Protein AF-A0A7S2RDS3-F1 (afdb_monomer)

Nearest PDB structures (foldseek):
  8ryi-assembly1_F  TM=5.143E-01  e=1.320E+00  Aminobacter niigataensis
  8sp2-assembly3_K  TM=5.193E-01  e=1.627E+00  Ectopseudomonas mendocina
  8ryi-assembly1_D  TM=5.141E-01  e=1.627E+00  Aminobacter niigataensis

Solvent-accessible surface area (backbone atoms only — not comparable to full-atom values): 10168 Å² total; per-residue (Å²): 121,64,68,68,52,53,52,54,52,50,46,51,51,52,56,58,52,51,77,73,54,49,71,69,57,51,52,50,49,48,54,33,78,86,25,49,60,42,53,48,36,32,71,77,60,72,39,58,64,65,56,44,49,76,68,68,60,37,80,86,41,72,32,63,40,48,34,67,41,58,69,72,42,57,73,85,78,78,74,70,74,88,85,89,85,85,78,89,68,80,90,60,94,55,53,41,56,52,33,36,78,64,24,77,39,73,42,52,47,71,40,58,56,66,78,52,91,49,72,65,57,55,54,47,55,54,48,53,46,70,74,68,60,54,87,54,50,44,78,45,78,41,76,52,76,89,74,31,56,68,72,56,54,55,49,48,53,52,49,52,52,55,52,50,62,58,73,74,102

Radius of gyration: 19.02 Å; Cα contacts (8 Å, |Δi|>4): 145; chains: 1; bounding box: 49×33×52 Å

pLDDT: mean 88.48, std 8.24, range [54.41, 96.38]

Secondary structure (DSSP, 8-state):
-HHHHHHHHHHHHHHHHHTT--HHHHHHHHTGGGGHHHHHHHHHH---HHHIIIIIS-TT-HHHHHHHHHHHTSSSSSS---------SPP-TTHHHHHHHHS--SEEEEEEGGG---HHHHHHHHHHHHHH--TTEEEEEE--TTTS-HHHHHHHHHHHHHHHHHHT-

Sequenc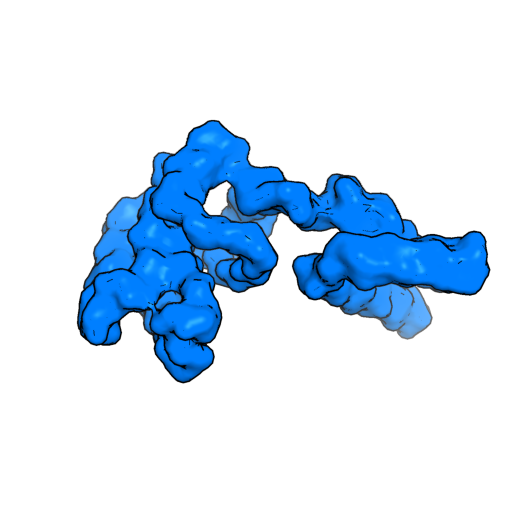e (169 aa):
DGESRDEELFRRCVDQLLWVATPEATCRFLAAEDGAFAEDMAREYSVDLANVFFKHQHHSSLPAFAAPMLDAWSDFDGSGSGVVVMTYSPFSSDAAQVLQEESGWASVTPIVLHELDQERDLRNKVSDFFKTAADGSVLLVQCDPLATSVRRIEHAKFICENVRARHLR

Structure (mmCIF, N/CA/C/O backbone):
data_AF-A0A7S2RDS3-F1
#
_entry.id   AF-A0A7S2RDS3-F1
#
loop_
_atom_site.group_PDB
_atom_site.id
_atom_site.type_symbol
_atom_site.label_atom_id
_atom_site.label_alt_id
_atom_site.label_comp_id
_atom_site.label_asym_id
_atom_site.label_entity_id
_atom_site.label_seq_id
_atom_site.pdbx_PDB_ins_code
_atom_site.Cartn_x
_atom_site.Cartn_y
_atom_site.Cartn_z
_atom_site.occupancy
_atom_site.B_iso_or_equiv
_atom_site.auth_seq_id
_atom_site.auth_comp_id
_atom_site.auth_asym_id
_atom_site.auth_atom_id
_atom_site.pdbx_PDB_model_num
ATOM 1 N N . ASP A 1 1 ? 32.666 -12.258 -6.623 1.00 60.03 1 ASP A N 1
ATOM 2 C CA . ASP A 1 1 ? 31.695 -12.237 -5.506 1.00 60.03 1 ASP A CA 1
ATOM 3 C C . ASP A 1 1 ? 31.166 -10.852 -5.123 1.00 60.03 1 ASP A C 1
ATOM 5 O O . ASP A 1 1 ? 30.026 -10.792 -4.691 1.00 60.03 1 ASP A O 1
ATOM 9 N N . GLY A 1 2 ? 31.911 -9.746 -5.291 1.00 63.00 2 GLY A N 1
ATOM 10 C CA . GLY A 1 2 ? 31.404 -8.385 -5.005 1.00 63.00 2 GLY A CA 1
ATOM 11 C C . GLY A 1 2 ? 30.396 -7.843 -6.032 1.00 63.00 2 GLY A C 1
ATOM 12 O O . GLY A 1 2 ? 29.297 -7.461 -5.650 1.00 63.00 2 GLY A O 1
ATOM 13 N N . GLU A 1 3 ? 30.720 -7.901 -7.330 1.00 63.69 3 GLU A N 1
ATOM 14 C CA . GLU A 1 3 ? 29.869 -7.352 -8.411 1.00 63.69 3 GLU A CA 1
ATOM 15 C C . GLU A 1 3 ? 28.460 -7.967 -8.458 1.00 63.69 3 GLU A C 1
ATOM 17 O O . GLU A 1 3 ? 27.475 -7.249 -8.587 1.00 63.69 3 GLU A O 1
ATOM 22 N N . SER A 1 4 ? 28.338 -9.284 -8.258 1.00 77.69 4 SER A N 1
ATOM 23 C CA . SER A 1 4 ? 27.034 -9.970 -8.253 1.00 77.69 4 SER A CA 1
ATOM 24 C C . SER A 1 4 ? 26.123 -9.526 -7.104 1.00 77.69 4 SER A C 1
ATOM 26 O O . SER A 1 4 ? 24.903 -9.586 -7.239 1.00 77.69 4 SER A O 1
ATOM 28 N N . ARG A 1 5 ? 26.695 -9.110 -5.969 1.00 84.38 5 ARG A N 1
ATOM 29 C CA . ARG A 1 5 ? 25.925 -8.649 -4.809 1.00 84.38 5 ARG A CA 1
ATOM 30 C C . ARG A 1 5 ? 25.457 -7.209 -4.992 1.00 84.38 5 ARG A C 1
ATOM 32 O O . ARG A 1 5 ? 24.353 -6.873 -4.567 1.00 84.38 5 ARG A O 1
ATOM 39 N N . ASP A 1 6 ? 26.282 -6.380 -5.622 1.00 86.12 6 ASP A N 1
ATOM 40 C CA . ASP A 1 6 ? 25.939 -4.991 -5.918 1.00 86.12 6 ASP A CA 1
ATOM 41 C C . ASP A 1 6 ? 24.822 -4.915 -6.969 1.00 86.12 6 ASP A C 1
ATOM 43 O O . ASP A 1 6 ? 23.881 -4.139 -6.807 1.00 86.12 6 ASP A O 1
ATOM 47 N N . GLU A 1 7 ? 24.854 -5.787 -7.981 1.00 85.62 7 GLU A N 1
ATOM 48 C CA . GLU A 1 7 ? 23.785 -5.900 -8.979 1.00 85.62 7 GLU A CA 1
ATOM 49 C C . GLU A 1 7 ? 22.455 -6.365 -8.356 1.00 85.62 7 GLU A C 1
ATOM 51 O O . GLU A 1 7 ? 21.393 -5.800 -8.632 1.00 85.62 7 GLU A O 1
ATOM 56 N N . GLU A 1 8 ? 22.495 -7.361 -7.464 1.00 88.12 8 GLU A N 1
ATOM 57 C CA . GLU A 1 8 ? 21.308 -7.815 -6.733 1.00 88.12 8 GLU A CA 1
ATOM 58 C C . GLU A 1 8 ? 20.727 -6.697 -5.856 1.00 88.12 8 GLU A C 1
ATOM 60 O O . GLU A 1 8 ? 19.513 -6.468 -5.847 1.00 88.12 8 GLU A O 1
ATOM 65 N N . LEU A 1 9 ? 21.587 -5.972 -5.133 1.00 90.38 9 LEU A N 1
ATOM 66 C CA . LEU A 1 9 ? 21.169 -4.856 -4.293 1.00 90.38 9 LEU A CA 1
ATOM 67 C C . LEU A 1 9 ? 20.533 -3.744 -5.131 1.00 90.38 9 LEU A C 1
ATOM 69 O O . LEU A 1 9 ? 19.464 -3.250 -4.773 1.00 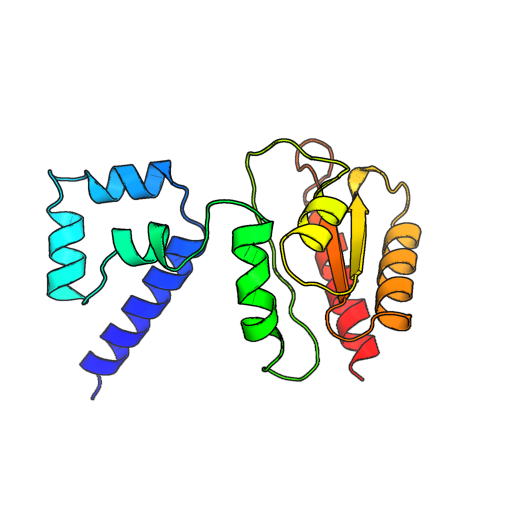90.38 9 LEU A O 1
ATOM 73 N N . PHE A 1 10 ? 21.153 -3.384 -6.254 1.00 90.38 10 PHE A N 1
ATOM 74 C CA . PHE A 1 10 ? 20.616 -2.388 -7.174 1.00 90.38 10 PHE A CA 1
ATOM 75 C C . PHE A 1 10 ? 19.226 -2.787 -7.675 1.00 90.38 10 PHE A C 1
ATOM 77 O O . PHE A 1 10 ? 18.286 -1.999 -7.568 1.00 90.38 10 PHE A O 1
ATOM 84 N N . ARG A 1 11 ? 19.057 -4.035 -8.128 1.00 89.25 11 ARG A N 1
ATOM 85 C CA . ARG A 1 11 ? 17.765 -4.560 -8.587 1.00 89.25 11 ARG A CA 1
ATOM 86 C C . ARG A 1 11 ? 16.687 -4.464 -7.512 1.00 89.25 11 ARG A C 1
ATOM 88 O O . ARG A 1 11 ? 15.574 -4.033 -7.802 1.00 89.25 11 ARG A O 1
ATOM 95 N N . ARG A 1 12 ? 17.019 -4.813 -6.266 1.00 90.44 12 ARG A N 1
ATOM 96 C CA . ARG A 1 12 ? 16.097 -4.689 -5.126 1.00 90.44 12 ARG A CA 1
ATOM 97 C C . ARG A 1 12 ? 15.727 -3.237 -4.837 1.00 90.44 12 ARG A C 1
ATOM 99 O O . ARG A 1 12 ? 14.568 -2.961 -4.546 1.00 90.44 12 ARG A O 1
ATOM 106 N N . CYS A 1 13 ? 16.679 -2.312 -4.931 1.00 92.94 13 CYS A N 1
ATOM 107 C CA . CYS A 1 13 ? 16.402 -0.887 -4.772 1.00 92.94 13 CYS A CA 1
ATOM 108 C C . CYS A 1 13 ? 15.466 -0.370 -5.872 1.00 92.94 13 CYS A C 1
ATOM 110 O O . CYS A 1 13 ? 14.532 0.368 -5.572 1.00 92.94 13 CYS A O 1
ATOM 112 N N . VAL A 1 14 ? 15.680 -0.770 -7.130 1.00 91.69 14 VAL A N 1
ATOM 113 C CA . VAL A 1 14 ? 14.800 -0.384 -8.245 1.00 91.69 14 VAL A CA 1
ATOM 114 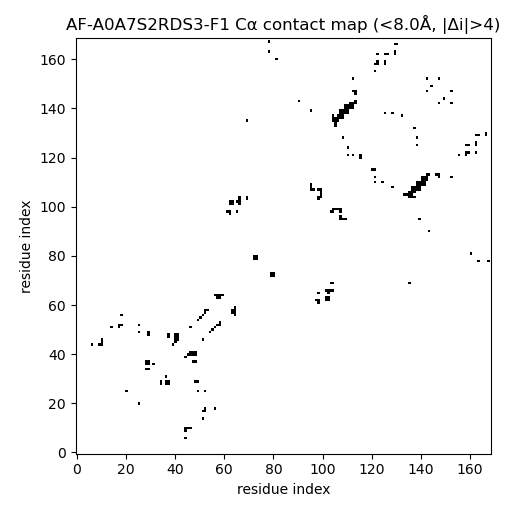C C . VAL A 1 14 ? 13.392 -0.941 -8.045 1.00 91.69 14 VAL A C 1
ATOM 116 O O . VAL A 1 14 ? 12.428 -0.189 -8.155 1.00 91.69 14 VAL A O 1
ATOM 119 N N . ASP A 1 15 ? 13.268 -2.217 -7.678 1.00 90.94 15 ASP A N 1
ATOM 120 C CA . ASP A 1 15 ? 11.978 -2.834 -7.357 1.00 90.94 15 ASP A CA 1
ATOM 121 C C . ASP A 1 15 ? 11.245 -2.064 -6.240 1.00 90.94 15 ASP A C 1
ATOM 123 O O . ASP A 1 15 ? 10.087 -1.679 -6.399 1.00 90.94 15 ASP A O 1
ATOM 127 N N . GLN A 1 16 ? 11.939 -1.711 -5.153 1.00 91.75 16 GLN A N 1
ATOM 128 C CA . GLN A 1 16 ? 11.367 -0.904 -4.068 1.00 91.75 16 GLN A CA 1
ATOM 129 C C . GLN A 1 16 ? 10.950 0.506 -4.499 1.00 91.75 16 GLN A C 1
ATOM 131 O O . GLN A 1 16 ? 9.936 1.016 -4.026 1.00 91.75 16 GLN A O 1
ATOM 136 N N . LEU A 1 17 ? 11.707 1.154 -5.384 1.00 93.56 17 LEU A N 1
ATOM 137 C CA . LEU A 1 17 ? 11.357 2.482 -5.887 1.00 93.56 17 LEU A CA 1
ATOM 138 C C . LEU A 1 17 ? 10.134 2.443 -6.810 1.00 93.56 17 LEU A C 1
ATOM 140 O O . LEU A 1 17 ? 9.328 3.373 -6.791 1.00 93.56 17 LEU A O 1
ATOM 144 N N . LEU A 1 18 ? 9.960 1.367 -7.580 1.00 93.88 18 LEU A N 1
ATOM 145 C CA . LEU A 1 18 ? 8.791 1.197 -8.443 1.00 93.88 18 LEU A CA 1
ATOM 146 C C . LEU A 1 18 ? 7.484 1.069 -7.646 1.00 93.88 18 LEU A C 1
ATOM 148 O O . LEU A 1 18 ? 6.456 1.546 -8.123 1.00 93.88 18 LEU A O 1
ATOM 152 N N . TRP A 1 19 ? 7.529 0.565 -6.405 1.00 93.25 19 TRP A N 1
ATOM 153 C CA . TRP A 1 19 ? 6.355 0.504 -5.523 1.00 93.25 19 TRP A CA 1
ATOM 154 C C . TRP A 1 19 ? 5.747 1.875 -5.195 1.00 93.25 19 TRP A C 1
ATOM 156 O O . TRP A 1 19 ? 4.578 1.954 -4.826 1.00 93.25 19 TRP A O 1
ATOM 166 N N . VAL A 1 20 ? 6.527 2.953 -5.309 1.00 94.06 20 VAL A N 1
ATOM 167 C CA . VAL A 1 20 ? 6.086 4.326 -5.008 1.00 94.06 20 VAL A CA 1
ATOM 168 C C . VAL A 1 20 ? 6.051 5.228 -6.244 1.00 94.06 20 VAL A C 1
ATOM 170 O O . VAL A 1 20 ? 5.757 6.421 -6.131 1.00 94.06 20 VAL A O 1
ATOM 173 N N . ALA A 1 21 ? 6.348 4.684 -7.426 1.00 94.06 21 ALA A N 1
ATOM 174 C CA . ALA A 1 21 ? 6.283 5.420 -8.679 1.00 94.06 21 ALA A CA 1
ATOM 175 C C . ALA A 1 21 ? 4.825 5.624 -9.122 1.00 94.06 21 ALA A C 1
ATOM 177 O O . ALA A 1 21 ? 3.974 4.756 -8.942 1.00 94.06 21 ALA A O 1
ATOM 178 N N . THR A 1 22 ? 4.525 6.771 -9.741 1.00 94.12 22 THR A N 1
ATOM 179 C CA . THR A 1 22 ? 3.207 6.979 -10.363 1.00 94.12 22 THR A CA 1
ATOM 180 C C . THR A 1 22 ? 3.180 6.353 -11.758 1.00 94.12 22 THR A C 1
ATOM 182 O O . THR A 1 22 ? 4.215 6.349 -12.436 1.00 94.12 22 THR A O 1
ATOM 185 N N . PRO A 1 23 ? 2.020 5.875 -12.245 1.00 93.31 23 PRO A N 1
ATOM 186 C CA . PRO A 1 23 ? 1.922 5.303 -13.587 1.00 93.31 23 PRO A CA 1
ATOM 187 C C . PRO A 1 23 ? 2.372 6.288 -14.676 1.00 93.31 23 PRO A C 1
ATOM 189 O O . PRO A 1 23 ? 3.018 5.883 -15.637 1.00 93.31 23 PRO A O 1
ATOM 192 N N . GLU A 1 24 ? 2.116 7.591 -14.522 1.00 94.25 24 GLU A N 1
ATOM 193 C CA . GLU A 1 24 ? 2.566 8.614 -15.474 1.00 94.25 24 GLU A CA 1
ATOM 194 C C . GLU A 1 24 ? 4.086 8.761 -15.475 1.00 94.25 24 GLU A C 1
ATOM 196 O O . GLU A 1 24 ? 4.687 8.923 -16.536 1.00 94.25 24 GLU A O 1
ATOM 201 N N . ALA A 1 25 ? 4.719 8.722 -14.298 1.00 92.62 25 ALA A N 1
ATOM 202 C CA . ALA A 1 25 ? 6.171 8.753 -14.199 1.00 92.62 25 ALA A CA 1
ATOM 203 C C . ALA A 1 25 ? 6.776 7.507 -14.855 1.00 92.62 25 ALA A C 1
ATOM 205 O O . ALA A 1 25 ? 7.660 7.653 -15.697 1.00 92.62 25 ALA A O 1
ATOM 206 N N . THR A 1 26 ? 6.248 6.318 -14.555 1.00 92.75 26 THR A N 1
ATOM 207 C CA . THR A 1 26 ? 6.690 5.054 -15.156 1.00 92.75 26 THR A CA 1
ATOM 208 C C . THR A 1 26 ? 6.549 5.079 -16.676 1.00 92.75 26 THR A C 1
ATOM 210 O O . THR A 1 26 ? 7.517 4.810 -17.381 1.00 92.75 26 THR A O 1
ATOM 213 N N . CYS A 1 27 ? 5.394 5.487 -17.212 1.00 93.12 27 CYS A N 1
ATOM 214 C CA . CYS A 1 27 ? 5.197 5.608 -18.658 1.00 93.12 27 CYS A CA 1
ATOM 215 C C . CYS A 1 27 ? 6.169 6.604 -19.304 1.00 93.12 27 CYS A C 1
ATOM 217 O O . CYS A 1 27 ? 6.694 6.329 -20.380 1.00 93.12 27 CYS A O 1
ATOM 219 N N . ARG A 1 28 ? 6.444 7.746 -18.655 1.00 92.50 28 ARG A N 1
ATOM 220 C CA . ARG A 1 28 ? 7.443 8.706 -19.152 1.00 92.50 28 ARG A CA 1
ATOM 221 C C . ARG A 1 28 ? 8.845 8.111 -19.182 1.00 92.50 28 ARG A C 1
ATOM 223 O O . ARG A 1 28 ? 9.554 8.359 -20.145 1.00 92.50 28 ARG A O 1
ATOM 230 N N . PHE A 1 29 ? 9.233 7.339 -18.167 1.00 89.00 29 PHE A N 1
ATOM 231 C CA . PHE A 1 29 ? 10.524 6.647 -18.153 1.00 89.00 29 PHE A CA 1
ATOM 232 C C . PHE A 1 29 ? 10.619 5.584 -19.248 1.00 89.00 29 PHE A C 1
ATOM 234 O O . PHE A 1 29 ? 11.634 5.510 -19.927 1.00 89.00 29 PHE A O 1
ATOM 241 N N . LEU A 1 30 ? 9.556 4.804 -19.462 1.00 90.75 30 LEU A N 1
ATOM 242 C CA . LEU A 1 30 ? 9.517 3.782 -20.512 1.00 90.75 30 LEU A CA 1
ATOM 243 C C . LEU A 1 30 ? 9.569 4.375 -21.927 1.00 90.75 30 LEU A C 1
ATOM 245 O O . LEU A 1 30 ? 10.083 3.731 -22.832 1.00 90.75 30 LEU A O 1
ATOM 249 N N . ALA A 1 31 ? 9.038 5.584 -22.120 1.00 91.19 31 ALA A N 1
ATOM 250 C CA . ALA A 1 31 ? 9.064 6.290 -23.401 1.00 91.19 31 ALA A CA 1
ATOM 251 C C . ALA A 1 31 ? 10.267 7.238 -23.561 1.00 91.19 31 ALA A C 1
ATOM 253 O O . ALA A 1 31 ? 10.419 7.857 -24.614 1.00 91.19 31 ALA A O 1
ATOM 254 N N . ALA A 1 32 ? 11.091 7.411 -22.523 1.00 89.56 32 ALA A N 1
ATOM 255 C CA . ALA A 1 32 ? 12.243 8.301 -22.574 1.00 89.56 32 ALA A CA 1
ATOM 256 C C . ALA A 1 32 ? 13.271 7.775 -23.579 1.00 89.56 32 ALA A C 1
ATOM 258 O O . ALA A 1 32 ? 13.516 6.572 -23.641 1.00 89.56 32 ALA A O 1
ATOM 259 N N . GLU A 1 33 ? 13.872 8.686 -24.351 1.00 86.50 33 GLU A N 1
ATOM 260 C CA . GLU A 1 33 ? 14.909 8.350 -25.339 1.00 86.50 33 GLU A CA 1
ATOM 261 C C . GLU A 1 33 ? 14.462 7.249 -26.318 1.00 86.50 33 GLU A C 1
ATOM 263 O O . GLU A 1 33 ? 15.215 6.330 -26.626 1.00 86.50 33 GLU A O 1
ATOM 268 N N . ASP A 1 34 ? 13.199 7.310 -26.757 1.00 86.75 34 ASP A N 1
ATOM 269 C CA . ASP A 1 34 ? 12.562 6.305 -27.621 1.00 86.75 34 ASP A CA 1
ATOM 270 C C . ASP A 1 34 ? 12.617 4.867 -27.056 1.00 86.75 34 ASP A C 1
ATOM 272 O O . ASP A 1 34 ? 12.531 3.893 -27.801 1.00 86.75 34 ASP A O 1
ATOM 276 N N . GLY A 1 35 ? 12.723 4.728 -25.729 1.00 86.38 35 GLY A N 1
ATOM 277 C CA . GLY A 1 35 ? 12.800 3.451 -25.015 1.00 86.38 35 GLY A CA 1
ATOM 278 C C . GLY A 1 35 ? 14.217 3.004 -24.650 1.00 86.38 35 GLY A C 1
ATOM 279 O O . GLY A 1 35 ? 14.356 2.026 -23.913 1.00 86.38 35 GLY A O 1
ATOM 280 N N . ALA A 1 36 ? 15.259 3.727 -25.083 1.00 89.38 36 ALA A N 1
ATOM 281 C CA . ALA A 1 36 ? 16.656 3.336 -24.873 1.00 89.38 36 ALA A CA 1
ATOM 282 C C . ALA A 1 36 ? 16.999 3.117 -23.391 1.00 89.38 36 ALA A C 1
ATOM 284 O O . ALA A 1 36 ? 17.625 2.120 -23.044 1.00 89.38 36 ALA A O 1
ATOM 285 N N . PHE A 1 37 ? 16.507 3.977 -22.494 1.00 87.56 37 PHE A N 1
ATOM 286 C CA . PHE A 1 37 ? 16.731 3.821 -21.055 1.00 87.56 37 PHE A CA 1
ATOM 287 C C . PHE A 1 37 ? 16.175 2.497 -20.502 1.00 87.56 37 PHE A C 1
ATOM 289 O O . PHE A 1 37 ? 16.824 1.827 -19.699 1.00 87.56 37 PHE A O 1
ATOM 296 N N . ALA A 1 38 ? 14.969 2.102 -20.922 1.00 88.06 38 ALA A N 1
ATOM 297 C CA . ALA A 1 38 ? 14.357 0.854 -20.472 1.00 88.06 38 ALA A CA 1
ATOM 298 C C . ALA A 1 38 ? 15.099 -0.370 -21.034 1.00 88.06 38 ALA A C 1
ATOM 300 O O . ALA A 1 38 ? 15.277 -1.360 -20.322 1.00 88.06 38 ALA A O 1
ATOM 301 N N . GLU A 1 39 ? 15.573 -0.288 -22.281 1.00 89.88 39 GLU A N 1
ATOM 302 C CA . GLU A 1 39 ? 16.410 -1.321 -22.898 1.00 89.88 39 GLU A CA 1
ATOM 303 C C . GLU A 1 39 ? 17.763 -1.461 -22.192 1.00 89.88 39 GLU A C 1
ATOM 305 O O . GLU A 1 39 ? 18.206 -2.579 -21.924 1.00 89.88 39 GLU A O 1
ATOM 310 N N . ASP A 1 40 ? 18.398 -0.343 -21.837 1.00 89.81 40 ASP A N 1
ATOM 311 C CA . ASP A 1 40 ? 19.663 -0.321 -21.106 1.00 89.81 40 ASP A CA 1
ATOM 312 C C . ASP A 1 40 ? 19.501 -0.918 -19.701 1.00 89.81 40 ASP A C 1
ATOM 314 O O . ASP A 1 40 ? 20.289 -1.777 -19.307 1.00 89.81 40 ASP A O 1
ATOM 318 N N . MET A 1 41 ? 18.429 -0.571 -18.981 1.00 87.88 41 MET A N 1
ATOM 319 C CA . MET A 1 41 ? 18.103 -1.167 -17.677 1.00 87.88 41 MET A CA 1
ATOM 320 C C . MET A 1 41 ? 17.888 -2.684 -17.755 1.00 87.88 41 MET A C 1
ATOM 322 O O . MET A 1 41 ? 18.358 -3.431 -16.889 1.00 87.88 41 MET A O 1
ATOM 326 N N . ALA A 1 42 ? 17.210 -3.157 -18.803 1.00 90.19 42 ALA A N 1
ATOM 327 C CA . ALA A 1 42 ? 17.007 -4.582 -19.031 1.00 90.19 42 ALA A CA 1
ATOM 328 C C . ALA A 1 42 ? 18.318 -5.296 -19.397 1.00 90.19 42 ALA A C 1
ATOM 330 O O . ALA A 1 42 ? 18.561 -6.405 -18.925 1.00 90.19 42 ALA A O 1
ATOM 331 N N . ARG A 1 43 ? 19.177 -4.669 -20.209 1.00 89.69 43 ARG A N 1
ATOM 332 C CA . ARG A 1 43 ? 20.436 -5.258 -20.687 1.00 89.69 43 ARG A CA 1
ATOM 333 C C . ARG A 1 43 ? 21.533 -5.275 -19.625 1.00 89.69 43 ARG A C 1
ATOM 335 O O . ARG A 1 43 ? 22.265 -6.256 -19.541 1.00 89.69 43 ARG A O 1
ATOM 342 N N . GLU A 1 44 ? 21.682 -4.191 -18.872 1.00 86.69 44 GLU A N 1
ATOM 343 C CA . GLU A 1 44 ? 22.799 -3.984 -17.943 1.00 86.69 44 GLU A CA 1
ATOM 344 C C . GLU A 1 44 ? 22.491 -4.497 -16.533 1.00 86.69 44 GLU A C 1
ATOM 346 O O . GLU A 1 44 ? 23.373 -5.047 -15.882 1.00 86.69 44 GLU A O 1
ATOM 351 N N . TYR A 1 45 ? 21.237 -4.383 -16.082 1.00 85.06 45 TYR A N 1
ATOM 352 C CA . TYR A 1 45 ? 20.843 -4.706 -14.703 1.00 85.06 45 TYR A CA 1
ATOM 353 C C . TYR A 1 45 ? 19.787 -5.816 -14.608 1.00 85.06 45 TYR A C 1
ATOM 355 O O . TYR A 1 45 ? 19.308 -6.135 -13.514 1.00 85.06 45 TYR A O 1
ATOM 363 N N . SER A 1 46 ? 19.402 -6.408 -15.746 1.00 88.00 46 SER A N 1
ATOM 364 C CA . SER A 1 46 ? 18.349 -7.427 -15.833 1.00 88.00 46 SER A CA 1
ATOM 365 C C . SER A 1 46 ? 17.011 -6.963 -15.235 1.00 88.00 46 SER A C 1
ATOM 367 O O . SER A 1 46 ? 16.299 -7.751 -14.606 1.00 88.00 46 SER A O 1
ATOM 369 N N . VAL A 1 47 ? 16.669 -5.677 -15.398 1.00 89.62 47 VAL A N 1
ATOM 370 C CA . VAL A 1 47 ? 15.427 -5.090 -14.870 1.00 89.62 47 VAL A CA 1
ATOM 371 C C . VAL A 1 47 ? 14.450 -4.751 -15.991 1.00 89.62 47 VAL A C 1
ATOM 373 O O . VAL A 1 47 ? 14.615 -3.758 -16.694 1.00 89.62 47 VAL A O 1
ATOM 376 N N . ASP A 1 48 ? 13.375 -5.532 -16.105 1.00 91.75 48 ASP A N 1
ATOM 377 C CA . ASP A 1 48 ? 12.221 -5.191 -16.944 1.00 91.75 48 ASP A CA 1
ATOM 378 C C . ASP A 1 48 ? 11.243 -4.304 -16.158 1.00 91.75 48 ASP A C 1
ATOM 380 O O . ASP A 1 48 ? 10.358 -4.788 -15.445 1.00 91.75 48 ASP A O 1
ATOM 384 N N . LEU A 1 49 ? 11.423 -2.986 -16.278 1.00 91.50 49 LEU A N 1
ATOM 385 C CA . LEU A 1 49 ? 10.626 -1.984 -15.563 1.00 91.50 49 LEU A CA 1
ATOM 386 C C . LEU A 1 49 ? 9.122 -2.115 -15.845 1.00 91.50 49 LEU A C 1
ATOM 388 O O . LEU A 1 49 ? 8.306 -1.978 -14.932 1.00 91.50 49 LEU A O 1
ATOM 392 N N . ALA A 1 50 ? 8.749 -2.381 -17.101 1.00 92.00 50 ALA A N 1
ATOM 393 C CA . ALA A 1 50 ? 7.352 -2.459 -17.508 1.00 92.00 50 ALA A CA 1
ATOM 394 C C . ALA A 1 50 ? 6.681 -3.694 -16.907 1.00 92.00 50 ALA A C 1
ATOM 396 O O . ALA A 1 50 ? 5.576 -3.602 -16.366 1.00 92.00 50 ALA A O 1
ATOM 397 N N . ASN A 1 51 ? 7.356 -4.842 -16.964 1.00 92.38 51 ASN A N 1
ATOM 398 C CA . ASN A 1 51 ? 6.825 -6.070 -16.396 1.00 92.38 51 ASN A CA 1
ATOM 399 C C . ASN A 1 51 ? 6.741 -5.999 -14.864 1.00 92.38 51 ASN A C 1
ATOM 401 O O . ASN A 1 51 ? 5.716 -6.375 -14.295 1.00 92.38 51 ASN A O 1
ATOM 405 N N . VAL A 1 52 ? 7.760 -5.448 -14.193 1.00 92.69 52 VAL A N 1
ATOM 406 C CA . VAL A 1 52 ? 7.733 -5.263 -12.733 1.00 92.69 52 VAL A CA 1
ATOM 407 C C . VAL A 1 52 ? 6.550 -4.381 -12.323 1.00 92.69 52 VAL A C 1
ATOM 409 O O . VAL A 1 52 ? 5.702 -4.817 -11.545 1.00 92.69 52 VAL A O 1
ATOM 412 N N . PHE A 1 53 ? 6.430 -3.180 -12.894 1.00 94.44 53 PHE A N 1
ATOM 413 C CA . PHE A 1 53 ? 5.399 -2.230 -12.481 1.00 94.44 53 PHE A CA 1
ATOM 414 C C . PHE A 1 53 ? 3.979 -2.691 -12.854 1.00 94.44 53 PHE A C 1
ATOM 416 O O . PHE A 1 53 ? 3.093 -2.727 -12.004 1.00 94.44 53 PHE A O 1
ATOM 423 N N . PHE A 1 54 ? 3.736 -3.069 -14.115 1.00 92.50 54 PHE A N 1
ATOM 424 C CA . PHE A 1 54 ? 2.373 -3.331 -14.597 1.00 92.50 54 PHE A CA 1
ATOM 425 C C . PHE A 1 54 ? 1.879 -4.758 -14.367 1.00 92.50 54 PHE A C 1
ATOM 427 O O . PHE A 1 54 ? 0.671 -4.984 -14.444 1.00 92.50 54 PHE A O 1
ATOM 434 N N . LYS A 1 55 ? 2.774 -5.726 -14.124 1.00 90.25 55 LYS A N 1
ATOM 435 C CA . LYS A 1 55 ? 2.378 -7.133 -13.958 1.00 90.25 55 LYS A CA 1
ATOM 436 C C . LYS A 1 55 ? 2.667 -7.713 -12.586 1.00 90.25 55 LYS A C 1
ATOM 438 O O . LYS A 1 55 ? 1.910 -8.584 -12.172 1.00 90.25 55 LYS A O 1
ATOM 443 N N . HIS A 1 56 ? 3.714 -7.265 -11.893 1.00 90.00 56 HIS A N 1
ATOM 444 C CA . HIS A 1 56 ? 4.083 -7.840 -10.596 1.00 90.00 56 HIS A CA 1
ATOM 445 C C . HIS A 1 56 ? 3.623 -6.998 -9.400 1.00 90.00 56 HIS A C 1
ATOM 447 O O . HIS A 1 56 ? 3.214 -7.562 -8.393 1.00 90.00 56 HIS A O 1
ATOM 453 N N . GLN A 1 57 ? 3.663 -5.666 -9.483 1.00 90.00 57 GLN A N 1
ATOM 454 C CA . GLN A 1 57 ? 3.431 -4.800 -8.315 1.00 90.00 57 GLN A CA 1
ATOM 455 C C . GLN A 1 57 ? 1.968 -4.352 -8.102 1.00 90.00 57 GLN A C 1
ATOM 457 O O . GLN A 1 57 ? 1.698 -3.515 -7.254 1.00 90.00 57 GLN A O 1
ATOM 462 N N . HIS A 1 58 ? 0.997 -4.918 -8.825 1.00 91.31 58 HIS A N 1
ATOM 463 C CA . HIS A 1 58 ? -0.446 -4.782 -8.538 1.00 91.31 58 HIS A CA 1
ATOM 464 C C . HIS A 1 58 ? -0.968 -3.355 -8.215 1.00 91.31 58 HIS A C 1
ATOM 466 O O . HIS A 1 58 ? -1.801 -3.169 -7.332 1.00 91.31 58 HIS A O 1
ATOM 472 N N . HIS A 1 59 ? -0.547 -2.342 -8.980 1.00 92.56 59 HIS A N 1
ATOM 473 C CA . HIS A 1 59 ? -0.914 -0.923 -8.779 1.00 92.56 59 HIS A CA 1
ATOM 474 C C . HIS A 1 59 ? -2.338 -0.527 -9.224 1.00 92.56 59 HIS A C 1
ATOM 476 O O . HIS A 1 59 ? -2.663 0.657 -9.286 1.00 92.56 59 HIS A O 1
ATOM 482 N N . SER A 1 60 ? -3.189 -1.481 -9.611 1.00 91.62 60 SER A N 1
ATOM 483 C CA . SER A 1 60 ? -4.466 -1.189 -10.282 1.00 91.62 60 SER A CA 1
ATOM 484 C C . SER A 1 60 ? -5.598 -0.785 -9.336 1.00 91.62 60 SER A C 1
ATOM 486 O O . SER A 1 60 ? -6.416 0.064 -9.690 1.00 91.62 60 SER A O 1
ATOM 488 N N . SER A 1 61 ? -5.685 -1.400 -8.157 1.00 91.62 61 SER A N 1
ATOM 489 C CA . SER A 1 61 ? -6.713 -1.117 -7.153 1.00 91.62 61 SER A CA 1
ATOM 490 C C . SER A 1 61 ? -6.266 -1.582 -5.767 1.00 91.62 61 SER A C 1
ATOM 492 O O . SER A 1 61 ? -5.377 -2.423 -5.642 1.00 91.62 61 SER A O 1
ATOM 494 N N . LEU A 1 62 ? -6.904 -1.060 -4.713 1.00 91.00 62 LEU A N 1
ATOM 495 C CA . LEU A 1 62 ? -6.608 -1.477 -3.340 1.00 91.00 62 LEU A CA 1
ATOM 496 C C . LEU A 1 62 ? -6.834 -2.992 -3.124 1.00 91.00 62 LEU A C 1
ATOM 498 O O . LEU A 1 62 ? -5.949 -3.612 -2.538 1.00 91.00 62 LEU A O 1
ATOM 502 N N . PRO A 1 63 ? -7.923 -3.626 -3.615 1.00 91.62 63 PRO A N 1
ATOM 503 C CA . PRO A 1 63 ? -8.071 -5.080 -3.515 1.00 91.62 63 PRO A CA 1
ATOM 504 C C . PRO A 1 63 ? -7.037 -5.867 -4.318 1.00 91.62 63 PRO A C 1
ATOM 506 O O . PRO A 1 63 ? -6.503 -6.850 -3.809 1.00 91.62 63 PRO A O 1
ATOM 509 N N . ALA A 1 64 ? -6.713 -5.425 -5.540 1.00 91.62 64 ALA A N 1
ATOM 510 C CA . ALA A 1 64 ? -5.699 -6.082 -6.366 1.00 91.62 64 ALA A CA 1
ATOM 511 C C . ALA A 1 64 ? -4.319 -6.053 -5.695 1.00 91.62 64 ALA A C 1
ATOM 513 O O . ALA A 1 64 ? -3.583 -7.033 -5.775 1.00 91.62 64 ALA A O 1
ATOM 514 N N . PHE A 1 65 ? -4.001 -4.955 -5.006 1.00 91.69 65 PHE A N 1
ATOM 515 C CA . PHE A 1 65 ? -2.816 -4.838 -4.166 1.00 91.69 65 PHE A CA 1
ATOM 516 C C . PHE A 1 65 ? -2.896 -5.736 -2.922 1.00 91.69 65 PHE A C 1
ATOM 518 O O . PHE A 1 65 ? -1.948 -6.451 -2.621 1.00 91.69 65 PHE A O 1
ATOM 525 N N . ALA A 1 66 ? -4.009 -5.709 -2.188 1.00 89.75 66 ALA A N 1
ATOM 526 C CA . ALA A 1 66 ? -4.106 -6.344 -0.876 1.00 89.75 66 ALA A CA 1
ATOM 527 C C . ALA A 1 66 ? -4.263 -7.870 -0.919 1.00 89.75 66 ALA A C 1
ATOM 529 O O . ALA A 1 66 ? -3.820 -8.539 0.009 1.00 89.75 66 ALA A O 1
ATOM 530 N N . ALA A 1 67 ? -4.881 -8.427 -1.963 1.00 88.62 67 ALA A N 1
ATOM 531 C CA . ALA A 1 67 ? -5.104 -9.868 -2.091 1.00 88.62 67 ALA A CA 1
ATOM 532 C C . ALA A 1 67 ? -3.803 -10.702 -2.032 1.00 88.62 67 ALA A C 1
ATOM 534 O O . ALA A 1 67 ? -3.711 -11.577 -1.173 1.00 88.62 67 ALA A O 1
ATOM 535 N N . PRO A 1 68 ? -2.764 -10.436 -2.853 1.00 87.00 68 PRO A N 1
ATOM 536 C CA . PRO A 1 68 ? -1.503 -11.181 -2.770 1.00 87.00 68 PRO A CA 1
ATOM 537 C C . PRO A 1 68 ? -0.723 -10.900 -1.477 1.00 87.00 68 PRO A C 1
ATOM 539 O O . PRO A 1 68 ? 0.151 -11.677 -1.094 1.00 87.00 68 PRO A O 1
ATOM 542 N N . MET A 1 69 ? -1.021 -9.792 -0.793 1.00 82.50 69 MET A N 1
ATOM 543 C CA . MET A 1 69 ? -0.334 -9.411 0.441 1.00 82.50 69 MET A CA 1
ATOM 544 C C . MET A 1 69 ? -0.780 -10.229 1.655 1.00 82.50 69 MET A C 1
ATOM 546 O O . MET A 1 69 ? -0.036 -10.294 2.631 1.00 82.50 69 MET A O 1
ATOM 550 N N . LEU A 1 70 ? -1.942 -10.888 1.593 1.00 76.19 70 LEU A N 1
ATOM 551 C CA . LEU A 1 70 ? -2.403 -11.810 2.634 1.00 76.19 70 LEU A CA 1
ATOM 552 C C . LEU A 1 70 ? -1.368 -12.911 2.903 1.00 76.19 70 LEU A C 1
ATOM 554 O O . LEU A 1 70 ? -0.986 -13.134 4.053 1.00 76.19 70 LEU A O 1
ATOM 558 N N . ASP A 1 71 ? -0.864 -13.528 1.835 1.00 76.25 71 ASP A N 1
ATOM 559 C CA . ASP A 1 71 ? 0.162 -14.571 1.907 1.00 76.25 71 ASP A CA 1
ATOM 560 C C . ASP A 1 71 ? 1.554 -13.965 2.154 1.00 76.25 71 ASP A C 1
ATOM 562 O O . ASP A 1 71 ? 2.346 -14.479 2.935 1.00 76.25 71 ASP A O 1
ATOM 566 N N . ALA A 1 72 ? 1.867 -12.820 1.538 1.00 76.38 72 ALA A N 1
ATOM 567 C CA . ALA A 1 72 ? 3.196 -12.217 1.671 1.00 76.38 72 ALA A CA 1
ATOM 568 C C . ALA A 1 72 ? 3.496 -11.671 3.082 1.00 76.38 72 ALA A C 1
ATOM 570 O O . ALA A 1 72 ? 4.661 -11.537 3.461 1.00 76.38 72 ALA A O 1
ATOM 571 N N . TRP A 1 73 ? 2.468 -11.305 3.853 1.00 74.94 73 TRP A N 1
ATOM 572 C CA . TRP A 1 73 ? 2.612 -10.688 5.179 1.00 74.94 73 TRP A CA 1
ATOM 573 C C . TRP A 1 73 ? 2.333 -11.632 6.348 1.00 74.94 73 TRP A C 1
ATOM 575 O O . TRP A 1 73 ? 2.521 -11.230 7.498 1.00 74.94 73 TRP A O 1
ATOM 585 N N . SER A 1 74 ? 1.906 -12.865 6.083 1.00 63.16 74 SER A N 1
ATOM 586 C CA . SER A 1 74 ? 1.596 -13.856 7.119 1.00 63.16 74 SER A CA 1
ATOM 587 C C . SER A 1 74 ? 2.841 -14.539 7.708 1.00 63.16 74 SER A C 1
ATOM 589 O O . SER A 1 74 ? 2.768 -15.072 8.814 1.00 63.16 74 SER A O 1
ATOM 591 N N . ASP A 1 75 ? 4.001 -14.448 7.048 1.00 54.41 75 ASP A N 1
ATOM 592 C CA . ASP A 1 75 ? 5.110 -15.387 7.283 1.00 54.41 75 ASP A CA 1
ATOM 593 C C . ASP A 1 75 ? 6.299 -14.881 8.123 1.00 54.41 75 ASP A C 1
ATOM 595 O O . ASP A 1 75 ? 7.181 -15.674 8.456 1.00 54.41 75 ASP A O 1
ATOM 599 N N . PHE A 1 76 ? 6.387 -13.594 8.486 1.00 57.22 76 PHE A N 1
ATOM 600 C CA . PHE A 1 76 ? 7.668 -13.077 9.004 1.00 57.22 76 PHE A CA 1
ATOM 601 C C . PHE A 1 76 ? 7.908 -13.277 10.511 1.00 57.22 76 PHE A C 1
ATOM 603 O O . PHE A 1 76 ? 9.039 -13.545 10.915 1.00 57.22 76 PHE A O 1
ATOM 610 N N . ASP A 1 77 ? 6.879 -13.162 11.351 1.00 61.91 77 ASP A N 1
ATOM 611 C CA . ASP A 1 77 ? 7.015 -13.260 12.818 1.00 61.91 77 ASP A CA 1
ATOM 612 C C . ASP A 1 77 ? 5.681 -13.481 13.566 1.00 61.91 77 ASP A C 1
ATOM 614 O O . ASP A 1 77 ? 5.625 -13.356 14.790 1.00 61.91 77 ASP A O 1
ATOM 618 N N . GLY A 1 78 ? 4.593 -13.792 12.846 1.00 67.12 78 GLY A N 1
ATOM 619 C CA . GLY A 1 78 ? 3.247 -13.915 13.421 1.00 67.12 78 GLY A CA 1
ATOM 620 C C . GLY A 1 78 ? 2.674 -12.597 13.956 1.00 67.12 78 GLY A C 1
ATOM 621 O O . GLY A 1 78 ? 1.651 -12.608 14.637 1.00 67.12 78 GLY A O 1
ATOM 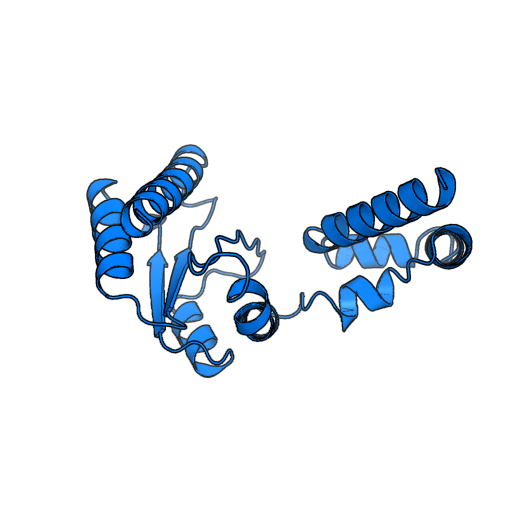622 N N . SER A 1 79 ? 3.320 -11.459 13.670 1.00 69.06 79 SER A N 1
ATOM 623 C CA . SER A 1 79 ? 2.980 -10.169 14.266 1.00 69.06 79 SER A CA 1
ATOM 624 C C . SER A 1 79 ? 2.094 -9.255 13.414 1.00 69.06 79 SER A C 1
ATOM 626 O O . SER A 1 79 ? 1.713 -8.151 13.829 1.00 69.06 79 SER A O 1
ATOM 628 N N . GLY A 1 80 ? 1.750 -9.735 12.220 1.00 77.56 80 GLY A N 1
ATOM 629 C CA . GLY A 1 80 ? 1.106 -8.959 11.170 1.00 77.56 80 GLY A CA 1
ATOM 630 C C . GLY A 1 80 ? 2.048 -7.926 10.545 1.00 77.56 80 GLY A C 1
ATOM 631 O O . GLY A 1 80 ? 3.153 -7.668 11.019 1.00 77.56 80 GLY A O 1
ATOM 632 N N . SER A 1 81 ? 1.592 -7.283 9.474 1.00 84.19 81 SER A N 1
ATOM 633 C CA . SER A 1 81 ? 2.356 -6.258 8.755 1.00 84.19 81 SER A CA 1
ATOM 634 C C . SER A 1 81 ? 1.677 -4.892 8.839 1.00 84.19 81 SER A C 1
ATOM 636 O O . SER A 1 81 ? 0.461 -4.793 9.006 1.00 84.19 8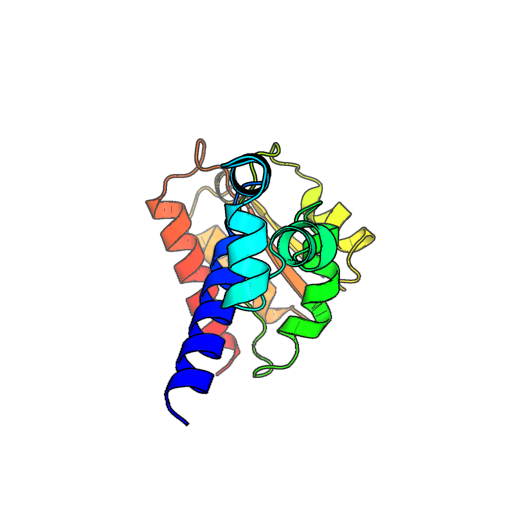1 SER A O 1
ATOM 638 N N . GLY A 1 82 ? 2.479 -3.832 8.742 1.00 87.38 82 GLY A N 1
ATOM 639 C CA . GLY A 1 82 ? 2.020 -2.448 8.675 1.00 87.38 82 GLY A CA 1
ATOM 640 C C . GLY A 1 82 ? 2.449 -1.830 7.351 1.00 87.38 82 GLY A C 1
ATOM 641 O O . GLY A 1 82 ? 3.644 -1.767 7.063 1.00 87.38 82 GLY A O 1
ATOM 642 N N . VAL A 1 83 ? 1.486 -1.361 6.553 1.00 90.12 83 VAL A N 1
ATOM 643 C CA . VAL A 1 83 ? 1.745 -0.775 5.231 1.00 90.12 83 VAL A CA 1
ATOM 644 C C . VAL A 1 83 ? 1.027 0.554 5.060 1.00 90.12 83 VAL A C 1
ATOM 646 O O . VAL A 1 83 ? -0.092 0.751 5.529 1.00 90.12 83 VAL A O 1
ATOM 649 N N . VAL A 1 84 ? 1.698 1.480 4.375 1.00 92.44 84 VAL A N 1
ATOM 650 C CA . VAL A 1 84 ? 1.148 2.777 3.981 1.00 92.44 84 VAL A CA 1
ATOM 651 C C . VAL A 1 84 ? 0.870 2.745 2.485 1.00 92.44 84 VAL A C 1
ATOM 653 O O . VAL A 1 84 ? 1.791 2.587 1.690 1.00 92.44 84 VAL A O 1
ATOM 656 N N . VAL A 1 85 ? -0.394 2.934 2.114 1.00 92.69 85 VAL A N 1
ATOM 657 C CA . VAL A 1 85 ? -0.832 3.043 0.719 1.00 92.69 85 VAL A CA 1
ATOM 658 C C . VAL A 1 85 ? -1.155 4.504 0.421 1.00 92.69 85 VAL A C 1
ATOM 660 O O . VAL A 1 85 ? -1.857 5.161 1.190 1.00 92.69 85 VAL A O 1
ATOM 663 N N . MET A 1 86 ? -0.638 5.017 -0.694 1.00 93.00 86 MET A N 1
ATOM 664 C CA . MET A 1 86 ? -0.950 6.357 -1.192 1.00 93.00 86 MET A CA 1
ATOM 665 C C . MET A 1 86 ? -1.896 6.243 -2.381 1.00 93.00 86 MET A C 1
ATOM 667 O O . MET A 1 86 ? -1.728 5.369 -3.225 1.00 93.00 86 MET A O 1
ATOM 671 N N . THR A 1 87 ? -2.877 7.136 -2.466 1.00 91.56 87 THR A N 1
ATOM 672 C CA . THR A 1 87 ? -3.810 7.170 -3.592 1.00 91.56 87 THR A CA 1
ATOM 673 C C . THR A 1 87 ? -4.169 8.602 -3.969 1.00 91.56 87 THR A C 1
ATOM 675 O O . THR A 1 87 ? -4.230 9.482 -3.111 1.00 91.56 87 THR A O 1
ATOM 678 N N . TYR A 1 88 ? -4.420 8.817 -5.260 1.00 90.56 88 TYR A N 1
ATOM 679 C CA . TYR A 1 88 ? -5.056 10.026 -5.791 1.00 90.56 88 TYR A CA 1
ATOM 680 C C . TYR A 1 88 ? -6.572 9.852 -5.968 1.00 90.56 88 TYR A C 1
ATOM 682 O O . TYR A 1 88 ? -7.269 10.813 -6.291 1.00 90.56 88 TYR A O 1
ATOM 690 N N . SER A 1 89 ? -7.092 8.631 -5.792 1.00 88.56 89 SER A N 1
ATOM 691 C CA . SER A 1 89 ? -8.525 8.363 -5.876 1.00 88.56 89 SER A CA 1
ATOM 692 C C . SER A 1 89 ? -9.269 9.043 -4.722 1.00 88.56 89 SER A C 1
ATOM 694 O O . SER A 1 89 ? -8.729 9.120 -3.614 1.00 88.56 89 SER A O 1
ATOM 696 N N . PRO A 1 90 ? -10.526 9.469 -4.931 1.00 85.06 90 PRO A N 1
ATOM 697 C CA . PRO A 1 90 ? -11.361 9.962 -3.848 1.00 85.06 90 PRO A CA 1
ATOM 698 C C . PRO A 1 90 ? -11.461 8.961 -2.699 1.00 85.06 90 PRO A C 1
ATOM 700 O O . PRO A 1 90 ? -11.414 7.742 -2.891 1.00 85.06 90 PRO A O 1
ATOM 703 N N . PHE A 1 91 ? -11.644 9.501 -1.501 1.00 81.88 91 PHE A N 1
ATOM 704 C CA . PHE A 1 91 ? -11.957 8.712 -0.328 1.00 81.88 91 PHE A CA 1
ATOM 705 C C . PHE A 1 91 ? -13.334 8.053 -0.490 1.00 81.88 91 PHE A C 1
ATOM 707 O O . PHE A 1 91 ? -14.316 8.745 -0.756 1.00 81.88 91 PHE A O 1
ATOM 714 N N . SER A 1 92 ? -13.409 6.733 -0.319 1.00 79.25 92 SER A N 1
ATOM 715 C CA . SER A 1 92 ? -14.672 5.990 -0.301 1.00 79.25 92 SER A CA 1
ATOM 716 C C . SER A 1 92 ? -14.945 5.463 1.104 1.00 79.25 92 SER A C 1
ATOM 718 O O . SER A 1 92 ? -14.068 4.832 1.705 1.00 79.25 92 SER A O 1
ATOM 720 N N . SER A 1 93 ? -16.163 5.692 1.603 1.00 77.44 93 SER A N 1
ATOM 721 C CA . SER A 1 93 ? -16.673 5.081 2.839 1.00 77.44 93 SER A CA 1
ATOM 722 C C . SER A 1 93 ? -16.709 3.555 2.759 1.00 77.44 93 SER A C 1
ATOM 724 O O . SER A 1 93 ? -16.592 2.879 3.777 1.00 77.44 93 SER A O 1
ATOM 726 N N . ASP A 1 94 ? -16.803 3.016 1.544 1.00 87.75 94 ASP A N 1
ATOM 727 C CA . ASP A 1 94 ? -17.062 1.598 1.303 1.00 87.75 94 ASP A CA 1
ATOM 728 C C . ASP A 1 94 ? -15.761 0.821 1.045 1.00 87.75 94 ASP A C 1
ATOM 730 O O . ASP A 1 94 ? -15.787 -0.370 0.752 1.00 87.75 94 ASP A O 1
ATOM 734 N N . ALA A 1 95 ? -14.595 1.470 1.175 1.00 89.19 95 ALA A N 1
ATOM 735 C CA . ALA A 1 95 ? -13.296 0.852 0.902 1.00 89.19 95 ALA A CA 1
ATOM 736 C C . ALA A 1 95 ? -13.060 -0.423 1.729 1.00 89.19 95 ALA A C 1
ATOM 738 O O . ALA A 1 95 ? -12.496 -1.384 1.215 1.00 89.19 95 ALA A O 1
ATOM 739 N N . ALA A 1 96 ? -13.517 -0.454 2.986 1.00 92.12 96 ALA A N 1
ATOM 740 C CA . ALA A 1 96 ? -13.414 -1.646 3.825 1.00 92.12 96 ALA A CA 1
ATOM 741 C C . ALA A 1 96 ? -14.294 -2.799 3.324 1.00 92.12 96 ALA A C 1
ATOM 743 O O . ALA A 1 96 ? -13.847 -3.943 3.327 1.00 92.12 96 ALA A O 1
ATOM 744 N N . GLN A 1 97 ? -15.510 -2.491 2.865 1.00 91.19 97 GLN A N 1
ATOM 745 C CA . GLN A 1 97 ? -16.424 -3.480 2.300 1.00 91.19 97 GLN A CA 1
ATOM 746 C C . GLN A 1 97 ? -15.852 -4.062 1.006 1.00 91.19 97 GLN A C 1
ATOM 748 O O . GLN A 1 97 ? -15.733 -5.276 0.888 1.00 91.19 97 GLN A O 1
ATOM 753 N N . VAL A 1 98 ? -15.416 -3.203 0.080 1.00 90.94 98 VAL A N 1
ATOM 754 C CA . VAL A 1 98 ? -14.799 -3.625 -1.187 1.00 90.94 98 VAL A CA 1
ATOM 755 C C . VAL A 1 98 ? -13.563 -4.488 -0.927 1.00 90.94 98 VAL A C 1
ATOM 757 O O . VAL A 1 98 ? -13.384 -5.528 -1.554 1.00 90.94 98 VAL A O 1
ATOM 760 N N . LEU A 1 99 ? -12.722 -4.104 0.039 1.00 90.94 99 LEU A N 1
ATOM 761 C CA . LEU A 1 99 ? -11.558 -4.899 0.420 1.00 90.94 99 LEU A CA 1
ATOM 762 C C . LEU A 1 99 ? -11.974 -6.288 0.922 1.00 90.94 99 LEU A C 1
ATOM 764 O O . LEU A 1 99 ? -11.426 -7.295 0.480 1.00 90.94 99 LEU A O 1
ATOM 768 N N . GLN A 1 100 ? -12.963 -6.358 1.808 1.00 90.88 100 GLN A N 1
ATOM 769 C CA . GLN A 1 100 ? -13.443 -7.628 2.343 1.00 90.88 100 GLN A CA 1
ATOM 770 C C . GLN A 1 100 ? -14.048 -8.530 1.254 1.00 90.88 100 GLN A C 1
ATOM 772 O O . GLN A 1 100 ? -13.794 -9.732 1.248 1.00 90.88 100 GLN A O 1
ATOM 777 N N . GLU A 1 101 ? -14.810 -7.960 0.321 1.00 90.31 101 GLU A N 1
ATOM 778 C CA . GLU A 1 101 ? -15.470 -8.696 -0.763 1.00 90.31 101 GLU A CA 1
ATOM 779 C C . GLU A 1 101 ? -14.485 -9.201 -1.831 1.00 90.31 101 GLU A C 1
ATOM 781 O O . GLU A 1 101 ? -14.683 -10.285 -2.380 1.00 90.31 101 GLU A O 1
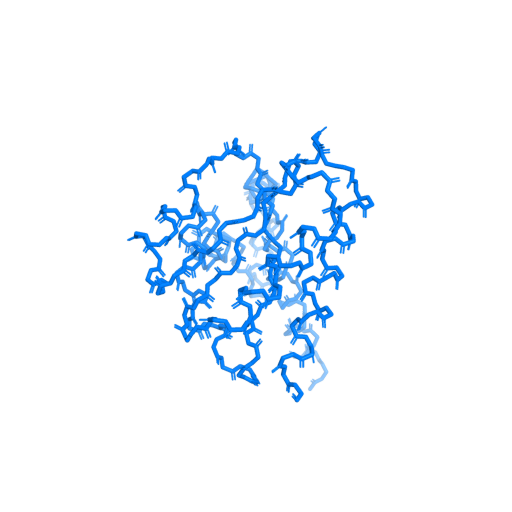ATOM 786 N N . GLU A 1 102 ? -13.415 -8.451 -2.111 1.00 88.94 102 GLU A N 1
ATOM 787 C CA . GLU A 1 102 ? -12.542 -8.709 -3.263 1.00 88.94 102 GLU A CA 1
ATOM 788 C C . GLU A 1 102 ? -11.149 -9.268 -2.922 1.00 88.94 102 GLU A C 1
ATOM 790 O O . GLU A 1 102 ? -10.458 -9.733 -3.828 1.00 88.94 102 GLU A O 1
ATOM 795 N N . SER A 1 103 ? -10.699 -9.242 -1.658 1.00 80.19 103 SER A N 1
ATOM 796 C CA . SER A 1 103 ? -9.304 -9.601 -1.312 1.00 80.19 103 SER A CA 1
ATOM 797 C C . SER A 1 103 ? -9.121 -10.697 -0.259 1.00 80.19 103 SER A C 1
ATOM 799 O O . SER A 1 103 ? -8.009 -10.921 0.209 1.00 80.19 103 SER A O 1
ATOM 801 N N . GLY A 1 104 ? -10.185 -11.434 0.077 1.00 84.12 104 GLY A N 1
ATOM 802 C CA . GLY A 1 104 ? -10.104 -12.675 0.863 1.00 84.12 104 GLY A CA 1
ATOM 803 C C . GLY A 1 104 ? -9.827 -12.504 2.362 1.00 84.12 104 GLY A C 1
ATOM 804 O O . GLY A 1 104 ? -9.775 -13.499 3.084 1.00 84.12 104 GLY A O 1
ATOM 805 N N . TRP A 1 105 ? -9.684 -11.269 2.852 1.00 88.06 105 TRP A N 1
ATOM 806 C CA . TRP A 1 105 ? -9.511 -10.980 4.277 1.00 88.06 105 TRP A CA 1
ATOM 807 C C . TRP A 1 105 ? -10.760 -11.344 5.080 1.00 88.06 105 TRP A C 1
ATOM 809 O O . TRP A 1 105 ? -11.889 -11.062 4.677 1.00 88.06 105 TRP A O 1
ATOM 819 N N . ALA A 1 106 ? -10.554 -11.926 6.260 1.00 88.75 106 ALA A N 1
ATOM 820 C CA . ALA A 1 106 ? -11.637 -12.389 7.123 1.00 88.75 106 ALA A CA 1
ATOM 821 C C . ALA A 1 106 ? -12.486 -11.223 7.650 1.00 88.75 106 ALA A C 1
ATOM 823 O O . ALA A 1 106 ? -13.717 -11.297 7.684 1.00 88.75 106 ALA A O 1
ATOM 824 N N . SER A 1 107 ? -11.830 -10.133 8.057 1.00 92.19 107 SER A N 1
ATOM 825 C CA . SER A 1 107 ? -12.504 -8.919 8.512 1.00 92.19 107 SER A CA 1
ATOM 826 C C . SER A 1 107 ? -11.681 -7.673 8.208 1.00 92.19 107 SER A C 1
ATOM 828 O O . SER A 1 107 ? -10.453 -7.692 8.288 1.00 92.19 107 SER A O 1
ATOM 830 N N . VAL A 1 108 ? -12.360 -6.572 7.884 1.00 93.94 108 VAL A N 1
ATOM 831 C CA . VAL A 1 108 ? -11.728 -5.269 7.660 1.00 93.94 108 VAL A CA 1
ATOM 832 C C . VAL A 1 108 ? -12.391 -4.246 8.574 1.00 93.94 108 VAL A C 1
ATOM 834 O O . VAL A 1 108 ? -13.587 -3.990 8.477 1.00 93.94 108 VAL A O 1
ATOM 837 N N . THR A 1 109 ? -11.613 -3.659 9.481 1.00 95.12 109 THR A N 1
ATOM 838 C CA . THR A 1 109 ? -12.079 -2.636 10.425 1.00 95.12 109 THR A CA 1
ATOM 839 C C . THR A 1 109 ? -11.635 -1.254 9.941 1.00 95.12 109 THR A C 1
ATOM 841 O O . THR A 1 109 ? -10.441 -0.954 10.014 1.00 95.12 109 THR A O 1
ATOM 844 N N . PRO A 1 110 ? -12.545 -0.394 9.448 1.00 94.94 110 PRO A N 1
ATOM 845 C CA . PRO A 1 110 ? -12.187 0.948 9.000 1.00 94.94 110 PRO A CA 1
ATOM 846 C C . PRO A 1 110 ? -12.030 1.936 10.163 1.00 94.94 110 PRO A C 1
ATOM 848 O O . PRO A 1 110 ? -12.812 1.954 11.118 1.00 94.94 110 PRO A O 1
ATOM 851 N N . ILE A 1 111 ? -11.053 2.833 10.040 1.00 95.00 111 ILE A N 1
ATOM 852 C CA . ILE A 1 111 ? -10.923 4.049 10.843 1.00 95.00 111 ILE A CA 1
ATOM 853 C C . ILE A 1 111 ? -10.692 5.226 9.903 1.00 95.00 111 ILE A C 1
ATOM 855 O O . ILE A 1 111 ? -9.625 5.342 9.303 1.00 95.00 111 ILE A O 1
ATOM 859 N N . VAL A 1 112 ? -11.640 6.159 9.859 1.00 94.00 112 VAL A N 1
ATOM 860 C CA . VAL A 1 112 ? -11.466 7.429 9.151 1.00 94.00 112 VAL A CA 1
ATOM 861 C C . VAL A 1 112 ? -10.865 8.455 10.105 1.00 94.00 112 VAL A C 1
ATOM 863 O O . VAL A 1 112 ? -11.493 8.910 11.059 1.00 94.00 112 VAL A O 1
ATOM 866 N N . LEU A 1 113 ? -9.602 8.808 9.886 1.00 94.38 113 LEU A N 1
ATOM 867 C CA . LEU A 1 113 ? -8.807 9.548 10.861 1.00 94.38 113 LEU A CA 1
ATOM 868 C C . LEU A 1 113 ? -9.347 10.957 11.127 1.00 94.38 113 LEU A C 1
ATOM 870 O O . LEU A 1 113 ? -9.256 11.418 12.263 1.00 94.38 113 LEU A O 1
ATOM 874 N N . HIS A 1 114 ? -9.893 11.636 10.116 1.00 91.44 114 HIS A N 1
ATOM 875 C CA . HI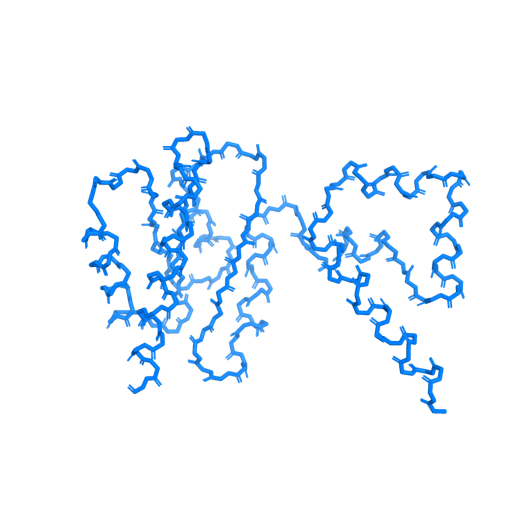S A 1 114 ? -10.436 12.993 10.243 1.00 91.44 114 HIS A CA 1
ATOM 876 C C . HIS A 1 114 ? -11.859 13.043 10.816 1.00 91.44 114 HIS A C 1
ATOM 878 O O . HIS A 1 114 ? -12.309 14.126 11.166 1.00 91.44 114 HIS A O 1
ATOM 884 N N . GLU A 1 115 ? -12.532 11.901 10.978 1.00 91.75 115 GLU A N 1
ATOM 885 C CA . GLU A 1 115 ? -13.824 11.812 11.678 1.00 91.75 115 GLU A CA 1
ATOM 886 C C . GLU A 1 115 ? -13.665 11.641 13.193 1.00 91.75 115 GLU A C 1
ATOM 888 O O . GLU A 1 115 ? -14.634 11.719 13.942 1.00 91.75 115 GLU A O 1
ATOM 893 N N . LEU A 1 116 ? -12.443 11.382 13.667 1.00 92.75 116 LEU A N 1
ATOM 894 C CA . LEU A 1 116 ? -12.172 11.305 15.097 1.00 92.75 116 LEU A CA 1
ATOM 895 C C . LEU A 1 116 ? -11.932 12.714 15.654 1.00 92.75 116 LEU A C 1
ATOM 897 O O . LEU A 1 116 ? -11.169 13.496 15.083 1.00 92.75 116 LEU A O 1
ATOM 901 N N . ASP A 1 117 ? -12.491 13.019 16.816 1.00 88.44 117 ASP A N 1
ATOM 902 C CA . ASP A 1 117 ? -12.232 14.296 17.488 1.00 88.44 117 ASP A CA 1
ATOM 903 C C . ASP A 1 117 ? -11.038 14.196 18.438 1.00 88.44 117 ASP A C 1
ATOM 905 O O . ASP A 1 117 ? -10.236 15.127 18.547 1.00 88.44 117 ASP A O 1
ATOM 909 N N . GLN A 1 118 ? -10.884 13.052 19.115 1.00 89.94 118 GLN A N 1
ATOM 910 C CA . GLN A 1 118 ? -9.869 12.874 20.145 1.00 89.94 118 GLN A CA 1
ATOM 911 C C . GLN A 1 118 ? -8.895 11.747 19.814 1.00 89.94 118 GLN A C 1
ATOM 913 O O . GLN A 1 118 ? -9.242 10.679 19.314 1.00 89.94 118 GLN A O 1
ATOM 918 N N . GLU A 1 119 ? -7.642 11.946 20.213 1.00 91.81 119 GLU A N 1
ATOM 919 C CA . GLU A 1 119 ? -6.607 10.911 20.164 1.00 91.81 119 GLU A CA 1
ATOM 920 C C . GLU A 1 119 ? -7.001 9.651 20.949 1.00 91.81 119 GLU A C 1
ATOM 922 O O . GLU A 1 119 ? -6.659 8.529 20.567 1.00 91.81 119 GLU A O 1
ATOM 927 N N . ARG A 1 120 ? -7.737 9.831 22.051 1.00 93.50 120 ARG A N 1
ATOM 928 C CA . ARG A 1 120 ? -8.234 8.725 22.869 1.00 93.50 120 ARG A CA 1
ATOM 929 C C . ARG A 1 120 ? -9.129 7.787 22.058 1.00 93.50 120 ARG A C 1
ATOM 931 O O . ARG A 1 120 ? -9.031 6.578 22.248 1.00 93.50 120 ARG A O 1
ATOM 938 N N . ASP A 1 121 ? -9.934 8.320 21.144 1.00 94.44 121 ASP A N 1
ATOM 939 C CA . ASP A 1 121 ? -10.836 7.521 20.311 1.00 94.44 121 ASP A CA 1
ATOM 940 C C . ASP A 1 121 ? -10.045 6.630 19.356 1.00 94.44 121 ASP A C 1
ATOM 942 O O . ASP A 1 121 ? -10.335 5.440 19.235 1.00 94.44 121 ASP A O 1
ATOM 946 N N . LEU A 1 122 ? -8.982 7.176 18.752 1.00 95.62 122 LEU A N 1
ATOM 947 C CA . LEU A 1 122 ? -8.066 6.404 17.916 1.00 95.62 122 LEU A CA 1
ATOM 948 C C . LEU A 1 122 ? -7.396 5.290 18.724 1.00 95.62 122 LEU A C 1
ATOM 950 O O . LEU A 1 122 ? -7.422 4.134 18.313 1.00 95.62 122 LEU A O 1
ATOM 954 N N . ARG A 1 123 ? -6.830 5.614 19.893 1.00 95.50 123 ARG A N 1
ATOM 955 C CA . ARG A 1 123 ? -6.171 4.618 20.755 1.00 95.50 123 ARG A CA 1
ATOM 956 C C . ARG A 1 123 ? -7.116 3.496 21.170 1.00 95.50 123 ARG A C 1
ATOM 958 O O . ARG A 1 123 ? -6.706 2.339 21.149 1.00 95.50 123 ARG A O 1
ATOM 965 N N . ASN A 1 124 ? -8.353 3.831 21.535 1.00 95.06 124 ASN A N 1
ATOM 966 C CA . ASN A 1 124 ? -9.358 2.843 21.909 1.00 95.06 124 ASN A CA 1
ATOM 967 C C . ASN A 1 124 ? -9.698 1.941 20.718 1.00 95.06 124 ASN A C 1
ATOM 969 O O . ASN A 1 124 ? -9.553 0.732 20.835 1.00 95.06 124 ASN A O 1
ATOM 973 N N . LYS A 1 125 ? -10.035 2.515 19.553 1.00 96.38 125 LYS A N 1
ATOM 974 C CA . LYS A 1 125 ? -10.371 1.747 18.341 1.00 96.38 125 LYS A CA 1
ATOM 975 C C . LYS A 1 125 ? -9.239 0.813 17.905 1.00 96.38 125 LYS A C 1
ATOM 977 O O . LYS A 1 125 ? -9.486 -0.355 17.630 1.00 96.38 125 LYS A O 1
ATOM 982 N N . VAL A 1 126 ? -7.998 1.305 17.893 1.00 95.88 126 VAL A N 1
ATOM 983 C CA . VAL A 1 126 ? -6.814 0.494 17.564 1.00 95.88 126 VAL A CA 1
ATOM 984 C C . VAL A 1 126 ? -6.620 -0.615 18.603 1.00 95.88 126 VAL A C 1
ATOM 986 O O . VAL A 1 126 ? -6.378 -1.762 18.244 1.00 95.88 126 VAL A O 1
ATOM 989 N N . SER A 1 127 ? -6.753 -0.307 19.897 1.00 94.88 127 SER A N 1
ATOM 990 C CA . SER A 1 127 ? -6.631 -1.320 20.951 1.00 94.88 127 SER A CA 1
ATOM 991 C C . SER A 1 127 ? -7.726 -2.376 20.884 1.00 94.88 127 SER A C 1
ATOM 993 O O . SER A 1 127 ? -7.446 -3.534 21.171 1.00 94.88 127 SER A O 1
ATOM 995 N N . ASP A 1 128 ? -8.955 -1.996 20.560 1.00 95.31 128 ASP A N 1
ATOM 996 C CA . ASP A 1 128 ? -10.081 -2.920 20.502 1.00 95.31 128 ASP A CA 1
ATOM 997 C C . ASP A 1 128 ? -9.987 -3.829 19.274 1.00 95.31 128 ASP A C 1
ATOM 999 O O . ASP A 1 128 ? -10.273 -5.022 19.390 1.00 95.31 128 ASP A O 1
ATOM 1003 N N . PHE A 1 129 ? -9.468 -3.314 18.153 1.00 95.12 129 PHE A N 1
ATOM 1004 C CA . PHE A 1 129 ? -9.071 -4.140 17.015 1.00 95.12 129 PHE A CA 1
ATOM 1005 C C . PHE A 1 129 ? -8.076 -5.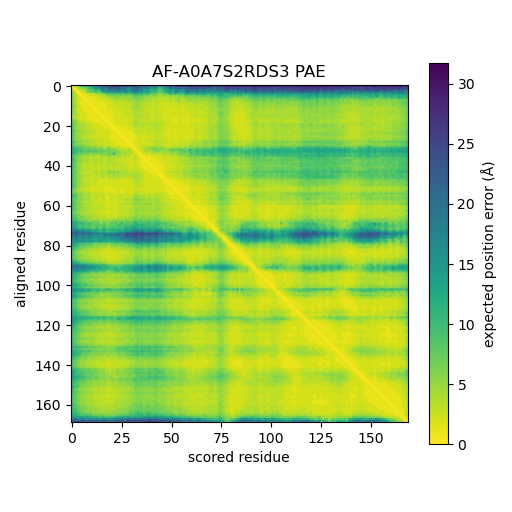225 17.446 1.00 95.12 129 PHE A C 1
ATOM 1007 O O . PHE A 1 129 ? -8.389 -6.402 17.338 1.00 95.12 129 PHE A O 1
ATOM 1014 N N . PHE A 1 130 ? -6.924 -4.870 18.027 1.00 91.75 130 PHE A N 1
ATOM 1015 C CA . PHE A 1 130 ? -5.903 -5.872 18.373 1.00 91.75 130 PHE A CA 1
ATOM 1016 C C . PHE A 1 130 ? -6.331 -6.873 19.461 1.00 91.75 130 PHE A C 1
ATOM 1018 O O . PHE A 1 130 ? -5.806 -7.980 19.499 1.00 91.75 130 PHE A O 1
ATOM 1025 N N . LYS A 1 131 ? -7.293 -6.532 20.328 1.00 91.75 131 LYS A N 1
ATOM 1026 C CA . LYS A 1 131 ? -7.867 -7.485 21.300 1.00 91.75 131 LYS A CA 1
ATOM 1027 C C . LYS A 1 131 ? -8.783 -8.531 20.666 1.00 91.75 131 LYS A C 1
ATOM 1029 O O . LYS A 1 131 ? -9.008 -9.573 21.272 1.00 91.75 131 LYS A O 1
ATOM 1034 N N . THR A 1 132 ? -9.394 -8.204 19.529 1.00 91.38 132 THR A N 1
ATOM 1035 C CA . THR A 1 132 ? -10.448 -9.014 18.896 1.00 91.38 132 THR A CA 1
ATOM 1036 C C . THR A 1 132 ? -10.045 -9.562 17.530 1.00 91.38 132 THR A C 1
ATOM 1038 O O . THR A 1 132 ? -10.758 -10.403 16.986 1.00 91.38 132 THR A O 1
ATOM 1041 N N . ALA A 1 133 ? -8.910 -9.112 16.992 1.00 89.88 133 ALA A N 1
ATOM 1042 C CA . ALA A 1 133 ? -8.370 -9.542 15.716 1.00 89.88 133 ALA A CA 1
ATOM 1043 C C . ALA A 1 133 ? -8.098 -11.051 15.721 1.00 89.88 133 ALA A C 1
ATOM 1045 O O . ALA A 1 133 ? -7.414 -11.577 16.598 1.00 89.88 133 ALA A O 1
ATOM 1046 N N . ALA A 1 134 ? -8.635 -11.724 14.709 1.00 88.00 134 ALA A N 1
ATOM 1047 C CA . ALA A 1 134 ? -8.299 -13.095 14.348 1.00 88.00 134 ALA A CA 1
ATOM 1048 C C . ALA A 1 134 ? -7.397 -13.104 13.104 1.00 88.00 134 ALA A C 1
ATOM 1050 O O . ALA A 1 134 ? -7.218 -12.067 12.455 1.00 88.00 134 ALA A O 1
ATOM 1051 N N . ASP A 1 135 ? -6.878 -14.271 12.737 1.00 85.25 135 ASP A N 1
ATOM 1052 C CA . ASP A 1 135 ? -6.092 -14.438 11.513 1.00 85.25 135 ASP A CA 1
ATOM 1053 C C . ASP A 1 135 ? -6.855 -13.900 10.291 1.00 85.25 135 ASP A C 1
ATOM 1055 O O . ASP A 1 135 ? -8.060 -14.112 10.132 1.00 85.25 135 ASP A O 1
ATOM 1059 N N . GLY A 1 136 ? -6.154 -13.138 9.449 1.00 85.62 136 GLY A N 1
ATOM 1060 C CA . GLY A 1 136 ? -6.754 -12.466 8.295 1.00 85.62 136 GLY A CA 1
ATOM 1061 C C . GLY A 1 136 ? -7.597 -11.228 8.634 1.00 85.62 136 GLY A C 1
ATOM 1062 O O . GLY A 1 136 ? -8.364 -10.776 7.784 1.00 85.62 136 GLY A O 1
ATOM 1063 N N . SER A 1 137 ? -7.490 -10.669 9.844 1.00 90.69 137 SER A N 1
ATOM 1064 C CA . SER A 1 137 ? -8.107 -9.376 10.184 1.00 90.69 137 SER A CA 1
ATOM 1065 C C . SER A 1 137 ? -7.226 -8.198 9.763 1.00 90.69 137 SER A C 1
ATOM 1067 O O . SER A 1 137 ? -6.020 -8.196 10.003 1.00 90.69 137 SER A O 1
ATOM 1069 N N . VAL A 1 138 ? -7.841 -7.156 9.204 1.00 92.56 138 VAL A N 1
ATOM 1070 C CA . VAL A 1 138 ? -7.171 -5.934 8.736 1.00 92.56 138 VAL A CA 1
ATOM 1071 C C . VAL A 1 138 ? -7.720 -4.715 9.457 1.00 92.56 138 VAL A C 1
ATOM 1073 O O . VAL A 1 138 ? -8.932 -4.520 9.550 1.00 92.56 138 VAL A O 1
ATOM 1076 N N . LEU A 1 139 ? -6.819 -3.845 9.905 1.00 94.56 139 LEU A N 1
ATOM 1077 C CA . LEU A 1 139 ? -7.158 -2.493 10.328 1.00 94.56 139 LEU A CA 1
ATOM 1078 C C . LEU A 1 139 ? -6.869 -1.522 9.183 1.00 94.56 139 LEU A C 1
ATOM 1080 O O . LEU A 1 139 ? -5.711 -1.286 8.844 1.00 94.56 139 LEU A O 1
ATOM 1084 N N . LEU A 1 140 ? -7.915 -0.932 8.607 1.00 94.94 140 LEU A N 1
ATOM 1085 C CA . LEU A 1 140 ? -7.791 0.053 7.538 1.00 94.94 140 LEU A CA 1
ATOM 1086 C C . LEU A 1 140 ? -7.874 1.462 8.130 1.00 94.94 140 LEU A C 1
ATOM 1088 O O . LEU A 1 140 ? -8.963 1.974 8.387 1.00 94.94 140 LEU A O 1
ATOM 1092 N N . VAL A 1 141 ? -6.721 2.099 8.351 1.00 95.06 141 VAL A N 1
ATOM 1093 C CA . VAL A 1 141 ? -6.661 3.504 8.784 1.00 95.06 141 VAL A CA 1
ATOM 1094 C C . VAL A 1 141 ? -6.553 4.409 7.569 1.00 95.06 141 VAL A C 1
ATOM 1096 O O . VAL A 1 141 ? -5.657 4.286 6.740 1.00 95.06 141 VAL A O 1
ATOM 1099 N N . GLN A 1 142 ? -7.477 5.348 7.488 1.00 94.56 142 GLN A N 1
ATOM 1100 C CA . GLN A 1 142 ? -7.834 6.040 6.271 1.00 94.56 142 GLN A CA 1
ATOM 1101 C C . GLN A 1 142 ? -7.777 7.551 6.549 1.00 94.56 142 GLN A C 1
ATOM 1103 O O . GLN A 1 142 ? -8.367 8.032 7.516 1.00 94.56 142 GLN A O 1
ATOM 1108 N N . CYS A 1 143 ? -7.041 8.328 5.751 1.00 93.12 143 CYS A N 1
ATOM 1109 C CA . CYS A 1 143 ? -6.910 9.770 5.971 1.00 93.12 143 CYS A CA 1
ATOM 1110 C C . CYS A 1 143 ? -6.804 10.559 4.666 1.00 93.12 143 CYS A C 1
ATOM 1112 O O . CYS A 1 143 ? -6.118 10.139 3.740 1.00 93.12 143 CYS A O 1
ATOM 1114 N N . ASP A 1 144 ? -7.427 11.736 4.642 1.00 91.44 144 ASP A N 1
ATOM 1115 C CA . ASP A 1 144 ? -7.217 12.745 3.608 1.00 91.44 144 ASP A CA 1
ATOM 1116 C C . ASP A 1 144 ? -6.220 13.792 4.145 1.00 91.44 144 ASP A C 1
ATOM 1118 O O . ASP A 1 144 ? -6.495 14.383 5.199 1.00 91.44 144 ASP A O 1
ATOM 1122 N N . PRO A 1 145 ? -5.068 14.024 3.485 1.00 88.50 145 PRO A N 1
ATOM 1123 C CA . PRO A 1 145 ? -4.091 15.033 3.900 1.00 88.50 145 PRO A CA 1
ATOM 1124 C C . PRO A 1 145 ? -4.609 16.480 3.810 1.00 88.50 145 PRO A C 1
ATOM 1126 O O . PRO A 1 145 ? -4.023 17.365 4.431 1.00 88.50 145 PRO A O 1
ATOM 1129 N N . LEU A 1 146 ? -5.701 16.740 3.084 1.00 90.38 146 LEU A N 1
ATOM 1130 C CA . LEU A 1 146 ? -6.379 18.041 3.075 1.00 90.38 146 LEU A CA 1
ATOM 1131 C C . LEU A 1 146 ? -7.247 18.245 4.326 1.00 90.38 146 LEU A C 1
ATOM 1133 O O . LEU A 1 146 ? -7.380 19.371 4.803 1.00 90.38 146 LEU A O 1
ATOM 1137 N N . ALA A 1 147 ? -7.802 17.164 4.883 1.00 90.25 147 ALA A N 1
ATOM 1138 C CA . ALA A 1 147 ? -8.629 17.194 6.093 1.00 90.25 147 ALA A CA 1
ATOM 1139 C C . ALA A 1 147 ? -7.840 16.884 7.381 1.00 90.25 147 ALA A C 1
ATOM 1141 O O . ALA A 1 147 ? -8.277 17.198 8.488 1.00 90.25 147 ALA A O 1
ATOM 1142 N N . THR A 1 148 ? -6.669 16.256 7.257 1.00 92.00 148 THR A N 1
ATOM 1143 C CA . THR A 1 148 ? -5.876 15.734 8.375 1.00 92.00 148 THR A CA 1
ATOM 1144 C C . THR A 1 148 ? -4.476 16.327 8.357 1.00 92.00 148 THR A C 1
ATOM 1146 O O . THR A 1 148 ? -3.739 16.170 7.390 1.00 92.00 148 THR A O 1
ATOM 1149 N N . SER A 1 149 ? -4.049 16.945 9.460 1.00 93.50 149 SER A N 1
ATOM 1150 C CA . SER A 1 149 ? -2.680 17.463 9.546 1.00 93.50 149 SER A CA 1
ATOM 1151 C C . SER A 1 149 ? -1.631 16.345 9.493 1.00 93.50 149 SER A C 1
ATOM 1153 O O . SER A 1 149 ? -1.815 15.273 10.072 1.00 93.50 149 SER A O 1
ATOM 1155 N N . VAL A 1 150 ? -0.472 16.630 8.890 1.00 93.81 150 VAL A N 1
ATOM 1156 C CA . VAL A 1 150 ? 0.672 15.696 8.834 1.00 93.81 150 VAL A CA 1
ATOM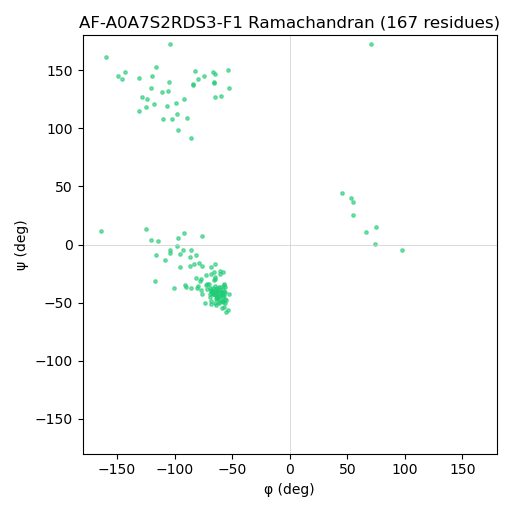 1157 C C . VAL A 1 150 ? 1.055 15.196 10.228 1.00 93.81 150 VAL A C 1
ATOM 1159 O O . VAL A 1 150 ? 1.249 14.003 10.433 1.00 93.81 150 VAL A O 1
ATOM 1162 N N . ARG A 1 151 ? 1.073 16.086 11.230 1.00 93.94 151 ARG A N 1
ATOM 1163 C CA . ARG A 1 151 ? 1.362 15.715 12.624 1.00 93.94 151 ARG A CA 1
ATOM 1164 C C . ARG A 1 151 ? 0.386 14.665 13.158 1.00 93.94 151 ARG A C 1
ATOM 1166 O O . ARG A 1 151 ? 0.790 13.783 13.911 1.00 93.94 151 ARG A O 1
ATOM 1173 N N . ARG A 1 152 ? -0.893 14.766 12.794 1.00 94.31 152 ARG A N 1
ATOM 1174 C CA . ARG A 1 152 ? -1.927 13.814 13.201 1.00 94.31 152 ARG A CA 1
ATOM 1175 C C . ARG A 1 152 ? -1.769 12.470 12.487 1.00 94.31 152 ARG A C 1
ATOM 1177 O O . ARG A 1 152 ? -1.939 11.444 13.138 1.00 94.31 152 ARG A O 1
ATOM 1184 N N . ILE A 1 153 ? -1.387 12.471 11.210 1.00 94.81 153 ILE A N 1
ATOM 1185 C CA . ILE A 1 153 ? -1.066 11.251 10.449 1.00 94.81 153 ILE A CA 1
ATOM 1186 C C . ILE A 1 153 ? 0.128 10.526 11.084 1.00 94.81 153 ILE A C 1
ATOM 1188 O O . ILE A 1 153 ? 0.032 9.341 11.397 1.00 94.81 153 ILE A O 1
ATOM 1192 N N . GLU A 1 154 ? 1.223 11.238 11.359 1.00 95.12 154 GLU A N 1
ATOM 1193 C CA . GLU A 1 154 ? 2.407 10.654 12.005 1.00 95.12 154 GLU A CA 1
ATOM 1194 C C . GLU A 1 154 ? 2.097 10.122 13.407 1.00 95.12 154 GLU A C 1
ATOM 1196 O O . GLU A 1 154 ? 2.538 9.035 13.787 1.00 95.12 154 GLU A O 1
ATOM 1201 N N . HIS A 1 155 ? 1.270 10.838 14.172 1.00 95.00 155 HIS A N 1
ATOM 1202 C CA . HIS A 1 155 ? 0.862 10.347 15.481 1.00 95.00 155 HIS A CA 1
ATOM 1203 C C . HIS A 1 155 ? -0.011 9.088 15.386 1.00 95.00 155 HIS A C 1
ATOM 1205 O O . HIS A 1 155 ? 0.143 8.176 16.197 1.00 95.00 155 HIS A O 1
ATOM 1211 N N . ALA A 1 156 ? -0.895 9.004 14.389 1.00 96.00 156 ALA A N 1
ATOM 1212 C CA . ALA A 1 156 ? -1.715 7.820 14.170 1.00 96.00 156 ALA A CA 1
ATOM 1213 C C . ALA A 1 156 ? -0.863 6.589 13.834 1.00 96.00 156 ALA A C 1
ATOM 1215 O O . ALA A 1 156 ? -1.080 5.533 14.431 1.00 96.00 156 ALA A O 1
ATOM 1216 N N . LYS A 1 157 ? 0.152 6.742 12.971 1.00 95.19 157 LYS A N 1
ATOM 1217 C CA . LYS A 1 157 ? 1.139 5.685 12.683 1.00 95.19 157 LYS A CA 1
ATOM 1218 C C . LYS A 1 157 ? 1.820 5.207 13.965 1.00 95.19 157 LYS A C 1
ATOM 1220 O O . LYS A 1 157 ? 1.815 4.015 14.259 1.00 95.19 157 LYS A O 1
ATOM 1225 N N . PHE A 1 158 ? 2.323 6.141 14.779 1.00 95.38 158 PHE A N 1
ATOM 1226 C CA . PHE A 1 158 ? 2.953 5.813 16.060 1.00 95.38 158 PHE A CA 1
ATOM 1227 C C . PHE A 1 158 ? 2.011 5.057 17.009 1.00 95.38 158 PHE A C 1
ATOM 1229 O O . PHE A 1 158 ? 2.432 4.106 17.662 1.00 95.38 158 PHE A O 1
ATOM 1236 N N . ILE A 1 159 ? 0.740 5.462 17.098 1.00 95.56 159 ILE A N 1
ATOM 1237 C CA . ILE A 1 159 ? -0.256 4.783 17.938 1.00 95.56 159 ILE A CA 1
ATOM 1238 C C . ILE A 1 159 ? -0.486 3.349 17.454 1.00 95.56 159 ILE A C 1
ATOM 1240 O O . ILE A 1 159 ? -0.468 2.441 18.283 1.00 95.56 159 ILE A O 1
ATOM 1244 N N . CYS A 1 160 ? -0.660 3.142 16.146 1.00 94.50 160 CYS A N 1
ATOM 1245 C CA . CYS A 1 160 ? -0.852 1.810 15.568 1.00 94.50 160 CYS A CA 1
ATOM 1246 C C . CYS A 1 160 ? 0.326 0.892 15.902 1.00 94.50 160 CYS A C 1
ATOM 1248 O O . CYS A 1 160 ? 0.123 -0.185 16.459 1.00 94.50 160 CYS A O 1
ATOM 1250 N N . GLU A 1 161 ? 1.552 1.363 15.680 1.00 92.06 161 GLU A N 1
ATOM 1251 C CA . GLU A 1 161 ? 2.765 0.591 15.958 1.00 92.06 161 GLU A CA 1
ATOM 1252 C C . GLU A 1 161 ? 2.971 0.304 17.448 1.00 92.06 161 GLU A C 1
ATOM 1254 O O . GLU A 1 161 ? 3.300 -0.814 17.839 1.00 92.06 161 GLU A O 1
ATOM 1259 N N . ASN A 1 162 ? 2.737 1.290 18.315 1.00 92.62 162 ASN A N 1
ATOM 1260 C CA . ASN A 1 162 ? 2.908 1.120 19.757 1.00 92.62 162 ASN A CA 1
ATOM 1261 C C . ASN A 1 162 ? 1.877 0.143 20.337 1.00 92.62 162 ASN A C 1
ATOM 1263 O O . ASN A 1 162 ? 2.212 -0.672 21.194 1.00 92.62 162 ASN A O 1
ATOM 1267 N N . VAL A 1 163 ? 0.624 0.207 19.877 1.00 91.75 163 VAL A N 1
ATOM 1268 C CA . VAL A 1 163 ? -0.415 -0.735 20.311 1.00 91.75 163 VAL A CA 1
ATOM 1269 C C . VAL A 1 163 ? -0.134 -2.133 19.764 1.00 91.75 163 VAL A C 1
ATOM 1271 O O . VAL A 1 163 ? -0.211 -3.082 20.545 1.00 91.75 163 VAL A O 1
ATOM 1274 N N . ARG A 1 164 ? 0.269 -2.258 18.490 1.00 88.25 164 ARG A N 1
ATOM 1275 C CA . ARG A 1 164 ? 0.707 -3.525 17.885 1.00 88.25 164 ARG A CA 1
ATOM 1276 C C . ARG A 1 164 ? 1.820 -4.166 18.712 1.00 88.25 164 ARG A C 1
ATOM 1278 O O . ARG A 1 164 ? 1.636 -5.248 19.254 1.00 88.25 164 ARG A O 1
ATOM 1285 N N . ALA A 1 165 ? 2.914 -3.442 18.948 1.00 88.31 165 ALA A N 1
ATOM 1286 C CA . ALA A 1 165 ? 4.071 -3.920 19.709 1.00 88.31 165 ALA A CA 1
ATOM 1287 C C . ALA A 1 165 ? 3.755 -4.380 21.144 1.00 88.31 165 ALA A C 1
ATOM 1289 O O . ALA A 1 165 ? 4.515 -5.159 21.715 1.00 88.31 165 ALA A O 1
ATOM 1290 N N . ARG A 1 166 ? 2.666 -3.896 21.756 1.00 87.75 166 ARG A N 1
ATOM 1291 C CA . ARG A 1 166 ? 2.225 -4.339 23.090 1.00 87.75 166 ARG A CA 1
ATOM 1292 C C . ARG A 1 166 ? 1.433 -5.639 23.071 1.00 87.75 166 ARG A C 1
ATOM 1294 O O . ARG A 1 166 ? 1.457 -6.328 24.078 1.00 87.75 166 ARG A O 1
ATOM 1301 N N . HIS A 1 167 ? 0.729 -5.938 21.982 1.00 80.62 167 HIS A N 1
ATOM 1302 C CA . HIS A 1 167 ? -0.050 -7.175 21.847 1.00 80.62 167 HIS A CA 1
ATOM 1303 C C . HIS A 1 167 ? 0.813 -8.364 21.406 1.00 80.62 167 HIS A C 1
ATOM 1305 O O . HIS A 1 167 ? 0.407 -9.505 21.571 1.00 80.62 167 HIS A O 1
ATOM 1311 N N . LEU A 1 168 ? 2.012 -8.093 20.888 1.00 70.00 168 LEU A N 1
ATOM 1312 C CA . LEU A 1 168 ? 3.008 -9.098 20.502 1.00 70.00 168 LEU A CA 1
ATOM 1313 C C . LEU A 1 168 ? 3.907 -9.559 21.658 1.00 70.00 168 LEU A C 1
ATOM 1315 O O . LEU A 1 168 ? 4.772 -10.408 21.456 1.00 70.00 168 LEU A O 1
ATOM 1319 N N . ARG A 1 169 ? 3.769 -8.942 22.835 1.00 55.25 169 ARG A N 1
ATOM 1320 C CA . ARG A 1 169 ? 4.581 -9.214 24.026 1.00 55.25 169 ARG A CA 1
ATOM 1321 C C . ARG A 1 169 ? 3.843 -10.073 25.034 1.00 55.25 169 ARG A C 1
ATOM 1323 O O . ARG A 1 169 ? 2.620 -9.869 25.182 1.00 55.25 169 ARG A O 1
#

Organism: NCBI:txid1034831

Mean predicted aligned error: 5.57 Å

Foldseek 3Di:
DVVVVVLVVVQVVLLVVLLVDDPVRLVCQCPPPPRVNQVCCCVPNVDNSCCSNVPPCQPPDPQSNQQVVLVVQCPDQNLGDDDDDDDPDDDDPCNQVCNVVRRVAPHEAEDEQLVDPDPVVLLVSLLVCLVPDDRRYYYHYHYDCVSDPPVSVVVSVVSNVVSSVVSSD